Protein AF-F0P1M0-F1 (afdb_monomer_lite)

Secondary structure (DSSP, 8-state):
---------EEE-SSEEEETTTEEEETT-EEEE---SSSS-SSEEEESS--THHHHHHHHH--S------TTHHHHHHHHHHHHHHHHHHHHHS-TTTTTTTTTSSS-TTHHHHTTPEEEEEEEEE-SSSEEEEEEETTEEEEEEHHHHHHHTSEEEGGGG--

Structure (mmCIF, N/CA/C/O backbone):
data_AF-F0P1M0-F1
#
_entry.id   AF-F0P1M0-F1
#
loop_
_atom_site.group_PDB
_atom_site.id
_atom_site.type_symbol
_atom_site.label_atom_id
_atom_site.label_alt_id
_atom_site.label_comp_id
_atom_site.label_asym_id
_atom_site.label_entity_id
_atom_site.label_seq_id
_atom_site.pdbx_PDB_ins_code
_atom_site.Cartn_x
_atom_site.Cartn_y
_atom_site.Cartn_z
_atom_site.occupancy
_atom_site.B_iso_or_equiv
_atom_site.auth_seq_id
_atom_site.auth_comp_id
_atom_site.auth_asym_id
_atom_site.auth_atom_id
_atom_site.pdbx_PDB_model_num
ATOM 1 N N . MET A 1 1 ? 10.656 -10.868 -17.633 1.00 29.38 1 MET A N 1
ATOM 2 C CA . MET A 1 1 ? 10.446 -9.414 -17.815 1.00 29.38 1 MET A CA 1
ATOM 3 C C . MET A 1 1 ? 9.352 -9.017 -16.840 1.00 29.38 1 MET A C 1
ATOM 5 O O . MET A 1 1 ? 8.229 -9.431 -17.064 1.00 29.38 1 MET A O 1
ATOM 9 N N . ASN A 1 2 ? 9.661 -8.309 -15.750 1.00 39.06 2 ASN A N 1
ATOM 10 C CA . ASN A 1 2 ? 8.615 -7.822 -14.843 1.00 39.06 2 ASN A CA 1
ATOM 11 C C . ASN A 1 2 ? 7.967 -6.605 -15.501 1.00 39.06 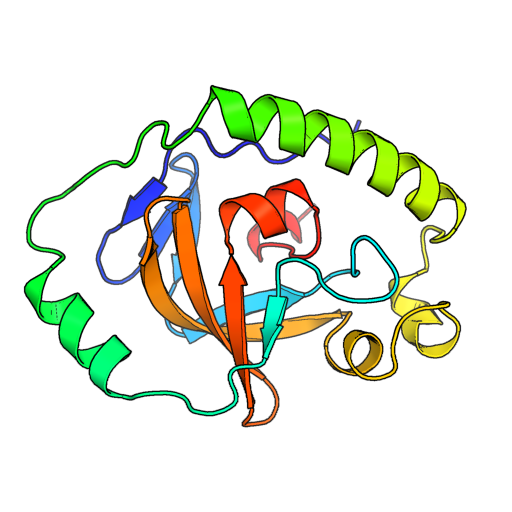2 ASN A C 1
ATOM 13 O O . ASN A 1 2 ? 8.544 -5.516 -15.484 1.00 39.06 2 ASN A O 1
ATOM 17 N N . ALA A 1 3 ? 6.829 -6.811 -16.162 1.00 41.72 3 ALA A N 1
ATOM 18 C CA . ALA A 1 3 ? 6.013 -5.708 -16.637 1.00 41.72 3 ALA A CA 1
ATOM 19 C C . ALA A 1 3 ? 5.590 -4.888 -15.411 1.00 41.72 3 ALA A C 1
ATOM 21 O O . ALA A 1 3 ? 5.003 -5.414 -14.469 1.00 41.72 3 ALA A O 1
ATOM 22 N N . GLN A 1 4 ? 5.968 -3.613 -15.381 1.00 56.22 4 GLN A N 1
ATOM 23 C CA . GLN A 1 4 ? 5.498 -2.689 -14.358 1.00 56.22 4 GLN A CA 1
ATOM 24 C C . GLN A 1 4 ? 3.989 -2.540 -14.564 1.00 56.22 4 GLN A C 1
ATOM 26 O O . GLN A 1 4 ? 3.567 -2.230 -15.677 1.00 56.22 4 GLN A O 1
ATOM 31 N N . PHE A 1 5 ? 3.184 -2.817 -13.538 1.00 66.12 5 PHE A N 1
ATOM 32 C CA . PHE A 1 5 ? 1.736 -2.655 -13.621 1.00 66.12 5 PHE A CA 1
ATOM 33 C C . PHE A 1 5 ? 1.419 -1.184 -13.925 1.00 66.12 5 PHE A C 1
ATOM 35 O O . PHE A 1 5 ? 1.669 -0.304 -13.100 1.00 66.12 5 PHE A O 1
ATOM 42 N N . VAL A 1 6 ? 0.938 -0.907 -15.139 1.00 71.69 6 VAL A N 1
ATOM 43 C CA . VAL A 1 6 ? 0.553 0.441 -15.568 1.00 71.69 6 VAL A CA 1
ATOM 44 C C . VAL A 1 6 ? -0.951 0.552 -15.433 1.00 71.69 6 VAL A C 1
ATOM 46 O O . VAL A 1 6 ? -1.681 -0.145 -16.131 1.00 71.69 6 VAL A O 1
ATOM 49 N N . ILE A 1 7 ? -1.415 1.441 -14.561 1.00 75.31 7 ILE A N 1
ATOM 50 C CA . ILE A 1 7 ? -2.833 1.788 -14.494 1.00 75.31 7 ILE A CA 1
ATOM 51 C C . ILE A 1 7 ? -3.180 2.670 -15.698 1.00 75.31 7 ILE A C 1
ATOM 53 O O . ILE A 1 7 ? -2.658 3.776 -15.832 1.00 75.31 7 ILE A O 1
ATOM 57 N N . SER A 1 8 ? -4.074 2.187 -16.556 1.00 76.50 8 SER A N 1
ATOM 58 C CA . SER A 1 8 ? -4.662 2.919 -17.681 1.00 76.50 8 SER A CA 1
ATOM 59 C C . SER A 1 8 ? -6.114 3.329 -17.418 1.00 76.50 8 SER A C 1
ATOM 61 O O . SER A 1 8 ? -6.558 4.347 -17.952 1.00 76.50 8 SER A O 1
ATOM 63 N N . SER A 1 9 ? -6.840 2.589 -16.573 1.00 78.81 9 SER A N 1
ATOM 64 C CA . SER A 1 9 ? -8.209 2.906 -16.152 1.00 78.81 9 SER A CA 1
ATOM 65 C C . SER A 1 9 ? -8.429 2.585 -14.671 1.00 78.81 9 SER A C 1
ATOM 67 O O . SER A 1 9 ? -7.876 1.622 -14.135 1.00 78.81 9 SER A O 1
ATOM 69 N N . ILE A 1 10 ? -9.248 3.408 -14.008 1.00 84.50 10 ILE A N 1
ATOM 70 C CA . ILE A 1 10 ? -9.814 3.121 -12.687 1.00 84.50 10 ILE A CA 1
ATOM 71 C C . ILE A 1 10 ? -11.310 3.408 -12.751 1.00 84.50 10 ILE A C 1
ATOM 73 O O . ILE A 1 10 ? -11.719 4.517 -13.111 1.00 84.50 10 ILE A O 1
ATOM 77 N N . GLN A 1 11 ? -12.115 2.415 -12.390 1.00 85.31 11 GLN A N 1
ATOM 78 C CA . GLN A 1 11 ? -13.555 2.543 -12.220 1.00 85.31 11 GLN A CA 1
ATOM 79 C C . GLN A 1 11 ? -13.915 2.366 -10.744 1.00 85.31 11 GLN A C 1
ATOM 81 O O . GLN A 1 11 ? -13.594 1.347 -10.142 1.00 85.31 11 GLN A O 1
ATOM 86 N N . ASP A 1 12 ? -14.619 3.343 -10.175 1.00 86.31 12 ASP A N 1
ATOM 87 C CA . ASP A 1 12 ? -15.152 3.273 -8.813 1.00 86.31 12 ASP A CA 1
ATOM 88 C C . ASP A 1 12 ? -16.627 2.858 -8.841 1.00 86.31 12 ASP A C 1
ATOM 90 O O . ASP A 1 12 ? -17.480 3.567 -9.383 1.00 86.31 12 ASP A O 1
ATOM 94 N N . THR A 1 13 ? -16.934 1.696 -8.265 1.00 84.19 13 THR A N 1
ATOM 95 C CA . THR A 1 13 ? -18.296 1.147 -8.176 1.00 84.19 13 THR A CA 1
ATOM 96 C C . THR A 1 13 ? -18.946 1.383 -6.810 1.00 84.19 13 THR A C 1
ATOM 98 O O . THR A 1 13 ? -20.033 0.869 -6.551 1.00 84.19 13 THR A O 1
ATOM 101 N N . LYS A 1 14 ? -18.316 2.176 -5.928 1.00 78.19 14 LYS A N 1
ATOM 102 C CA . LYS A 1 14 ? -18.619 2.389 -4.493 1.00 78.19 14 LYS A CA 1
ATOM 103 C C . LYS A 1 14 ? -18.234 1.235 -3.580 1.00 78.19 14 LYS A C 1
ATOM 105 O O . LYS A 1 14 ? -17.884 1.476 -2.418 1.00 78.19 14 LYS A O 1
ATOM 110 N N . THR A 1 15 ? -18.351 0.005 -4.059 1.00 80.94 15 THR A N 1
ATOM 111 C CA . THR A 1 15 ? -17.968 -1.205 -3.322 1.00 80.94 15 THR A CA 1
ATOM 112 C C . THR A 1 15 ? -16.579 -1.686 -3.704 1.00 80.94 15 THR A C 1
ATOM 114 O O . THR A 1 15 ? -15.932 -2.327 -2.876 1.00 80.94 15 THR A O 1
ATOM 117 N N . GLU A 1 16 ? -16.109 -1.320 -4.904 1.00 88.88 16 GLU A N 1
ATOM 118 C CA . GLU A 1 16 ? -14.829 -1.748 -5.469 1.00 88.88 16 GLU A CA 1
ATOM 119 C C . GLU A 1 16 ? -14.166 -0.645 -6.308 1.00 88.88 16 GLU A C 1
ATOM 121 O O . GLU A 1 16 ? -14.850 0.164 -6.942 1.00 88.88 16 GLU A O 1
ATOM 126 N N . LEU A 1 17 ? -12.833 -0.658 -6.356 1.00 88.81 17 LEU A N 1
ATOM 127 C CA . LEU A 1 17 ? -12.061 -0.021 -7.422 1.00 88.81 17 LEU A CA 1
ATOM 128 C C . LEU A 1 17 ? -11.612 -1.087 -8.417 1.00 88.81 17 LEU A C 1
ATOM 130 O O . LEU A 1 17 ? -10.851 -1.982 -8.055 1.00 88.81 17 LEU A O 1
ATOM 134 N N . ILE A 1 18 ? -12.047 -0.967 -9.667 1.00 88.50 18 ILE A N 1
ATOM 135 C CA . ILE A 1 18 ? -11.645 -1.850 -10.761 1.00 88.50 18 ILE A CA 1
ATOM 136 C C . ILE A 1 18 ? -10.535 -1.154 -11.551 1.00 88.50 18 ILE A C 1
ATOM 138 O O . ILE A 1 18 ? -10.758 -0.113 -12.170 1.00 88.50 18 ILE A O 1
ATOM 142 N N . LEU A 1 19 ? -9.333 -1.720 -11.506 1.00 87.75 19 LEU A N 1
ATOM 143 C CA . LEU A 1 19 ? -8.150 -1.260 -12.227 1.00 87.75 19 LEU A CA 1
ATOM 144 C C . LEU A 1 19 ? -8.003 -2.040 -13.533 1.00 87.75 19 LEU A C 1
ATOM 146 O O . LEU A 1 19 ? -8.043 -3.275 -13.518 1.00 87.75 19 LEU A O 1
ATOM 150 N N . ASN A 1 20 ? -7.781 -1.325 -14.639 1.00 85.50 20 ASN A N 1
ATOM 151 C CA . ASN A 1 20 ? -7.576 -1.902 -15.975 1.00 85.50 20 ASN A CA 1
ATOM 152 C C . ASN A 1 20 ? -8.644 -2.939 -16.358 1.00 85.50 20 ASN A C 1
ATOM 154 O O . ASN A 1 20 ? -8.342 -3.944 -16.995 1.00 85.50 20 ASN A O 1
ATOM 158 N N . ASP A 1 21 ? -9.877 -2.714 -15.905 1.00 82.31 21 ASP A N 1
ATOM 159 C CA . ASP A 1 21 ? -11.049 -3.553 -16.159 1.00 82.31 21 ASP A CA 1
ATOM 160 C C . ASP A 1 21 ? -10.972 -4.990 -15.586 1.00 82.31 21 ASP A C 1
ATOM 162 O O . ASP A 1 21 ? -11.889 -5.781 -15.803 1.00 82.31 21 ASP A O 1
ATOM 166 N N . SER A 1 22 ? -9.916 -5.346 -14.836 1.00 82.75 22 SER A N 1
ATOM 167 C CA . SER A 1 22 ? -9.675 -6.736 -14.410 1.00 82.75 22 SER A CA 1
ATOM 168 C C . SER A 1 22 ? -9.267 -6.935 -12.951 1.00 82.75 22 SER A C 1
ATOM 170 O O . SER A 1 22 ? -9.468 -8.025 -12.418 1.00 82.75 22 SER A O 1
ATOM 172 N N . ILE A 1 23 ? -8.655 -5.946 -12.295 1.00 87.56 23 ILE A N 1
ATOM 173 C CA . ILE A 1 23 ? -8.189 -6.096 -10.909 1.00 87.56 23 ILE A CA 1
ATOM 174 C C . ILE A 1 23 ? -9.113 -5.323 -9.986 1.00 87.56 23 ILE A C 1
ATOM 176 O O . ILE A 1 23 ? -9.178 -4.101 -10.064 1.00 87.56 23 ILE A O 1
ATOM 180 N N . SER A 1 24 ? -9.794 -6.041 -9.096 1.00 89.69 24 SER A N 1
ATOM 181 C CA . SER A 1 24 ? -10.690 -5.436 -8.115 1.00 89.69 24 SER A CA 1
ATOM 182 C C . SER A 1 24 ? -9.993 -5.220 -6.770 1.00 89.69 24 SER A C 1
ATOM 184 O O . SER A 1 24 ? -9.299 -6.100 -6.252 1.00 89.69 24 SER A O 1
ATOM 186 N N . ILE A 1 25 ? -10.179 -4.027 -6.207 1.00 91.88 25 ILE A N 1
ATOM 187 C CA . ILE A 1 25 ? -9.855 -3.683 -4.823 1.00 91.88 25 ILE A CA 1
ATOM 188 C C . ILE A 1 25 ? -11.172 -3.447 -4.089 1.00 91.88 25 ILE A C 1
ATOM 190 O O . ILE A 1 25 ? -11.832 -2.426 -4.280 1.00 91.88 25 ILE A O 1
ATOM 194 N N . GLU A 1 26 ? -11.532 -4.384 -3.221 1.00 91.88 26 GLU A N 1
ATOM 195 C CA . GLU A 1 26 ? -12.787 -4.368 -2.469 1.00 91.88 26 GLU A CA 1
ATOM 196 C C . GLU A 1 26 ? -12.607 -3.752 -1.074 1.00 91.88 26 GLU A C 1
ATOM 198 O O . GLU A 1 26 ? -11.557 -3.900 -0.436 1.00 91.88 26 GLU A O 1
ATOM 203 N N . LYS A 1 27 ? -13.661 -3.124 -0.539 1.00 89.94 27 LYS A N 1
ATOM 204 C CA . LYS A 1 27 ? -13.725 -2.793 0.897 1.00 89.94 27 LYS A CA 1
ATOM 205 C C . LYS A 1 27 ? -13.770 -4.083 1.723 1.00 89.94 27 LYS A C 1
ATOM 207 O O . LYS A 1 27 ? -14.528 -4.994 1.416 1.00 89.94 27 LYS A O 1
ATOM 212 N N . GLY A 1 28 ? -12.964 -4.160 2.776 1.00 89.56 28 GLY A N 1
ATOM 213 C CA . GLY A 1 28 ? -12.683 -5.385 3.535 1.00 89.56 28 GLY A CA 1
ATOM 214 C C . GLY A 1 28 ? -11.656 -6.308 2.864 1.00 89.56 28 GLY A C 1
ATOM 215 O O . GLY A 1 28 ? -11.230 -7.296 3.464 1.00 89.56 28 GLY A O 1
ATOM 216 N N . GLY A 1 29 ? -11.228 -5.991 1.636 1.00 91.56 29 GLY A N 1
ATOM 217 C CA . GLY A 1 29 ? -10.154 -6.684 0.933 1.00 91.56 29 GLY A CA 1
ATOM 218 C C . GLY A 1 29 ? -8.782 -6.421 1.556 1.00 91.56 29 GLY A C 1
ATOM 219 O O . GLY A 1 29 ? -8.632 -5.598 2.456 1.00 91.56 29 GLY A O 1
ATOM 220 N N . ASN A 1 30 ? -7.754 -7.119 1.068 1.00 93.62 30 ASN A N 1
ATOM 221 C CA . ASN A 1 30 ? -6.385 -6.980 1.565 1.00 93.62 30 ASN A CA 1
ATOM 222 C C . ASN A 1 30 ? -5.424 -6.552 0.457 1.00 93.62 30 ASN A C 1
ATOM 224 O O . ASN A 1 30 ? -5.482 -7.077 -0.655 1.00 93.62 30 ASN A O 1
ATOM 228 N N . ILE A 1 31 ? -4.498 -5.662 0.806 1.00 93.88 31 ILE A N 1
ATOM 229 C CA . ILE A 1 31 ? -3.361 -5.259 -0.025 1.00 93.88 31 ILE A CA 1
ATOM 230 C C . ILE A 1 31 ? -2.083 -5.569 0.741 1.00 93.88 31 ILE A C 1
ATOM 232 O O . ILE A 1 31 ? -1.950 -5.187 1.905 1.00 93.88 31 ILE A O 1
ATOM 236 N N . GLN A 1 32 ? -1.137 -6.249 0.099 1.00 94.44 32 GLN A N 1
ATOM 237 C CA . GLN A 1 32 ? 0.143 -6.539 0.728 1.00 94.44 32 GLN A CA 1
ATOM 238 C C . GLN A 1 32 ? 1.052 -5.314 0.614 1.00 94.44 32 GLN A C 1
ATOM 240 O O . GLN A 1 32 ? 1.333 -4.864 -0.495 1.00 94.44 32 GLN A O 1
ATOM 245 N N . ALA A 1 33 ? 1.566 -4.809 1.735 1.00 94.19 33 ALA A N 1
ATOM 246 C CA . ALA A 1 33 ? 2.748 -3.952 1.716 1.00 94.19 33 ALA A CA 1
ATOM 247 C C . ALA A 1 33 ? 3.966 -4.835 1.436 1.00 94.19 33 ALA A C 1
ATOM 249 O O . ALA A 1 33 ? 4.277 -5.729 2.217 1.00 94.19 33 ALA A O 1
ATOM 250 N N . TYR A 1 34 ? 4.634 -4.627 0.306 1.00 92.06 34 TYR A N 1
ATOM 251 C CA . TYR A 1 34 ? 5.709 -5.496 -0.162 1.00 92.06 34 TYR A CA 1
ATOM 252 C C . TYR A 1 34 ? 7.050 -5.099 0.464 1.00 92.06 34 TYR A C 1
ATOM 254 O O . TYR A 1 34 ? 7.397 -5.577 1.545 1.00 92.06 34 TYR A O 1
ATOM 262 N N . LEU A 1 35 ? 7.783 -4.193 -0.181 1.00 90.12 35 LEU A N 1
ATOM 263 C CA . LEU A 1 35 ? 9.046 -3.644 0.300 1.00 90.12 35 LEU A CA 1
ATOM 264 C C . LEU A 1 35 ? 9.044 -2.129 0.092 1.00 90.12 35 LEU A C 1
ATOM 266 O O . LEU A 1 35 ? 8.526 -1.672 -0.926 1.00 90.12 35 LEU A O 1
ATOM 270 N N . PRO A 1 36 ? 9.612 -1.345 1.021 1.00 89.19 36 PRO A N 1
ATOM 271 C CA . PRO A 1 36 ? 9.772 0.088 0.810 1.00 89.19 36 PRO A CA 1
ATOM 272 C C .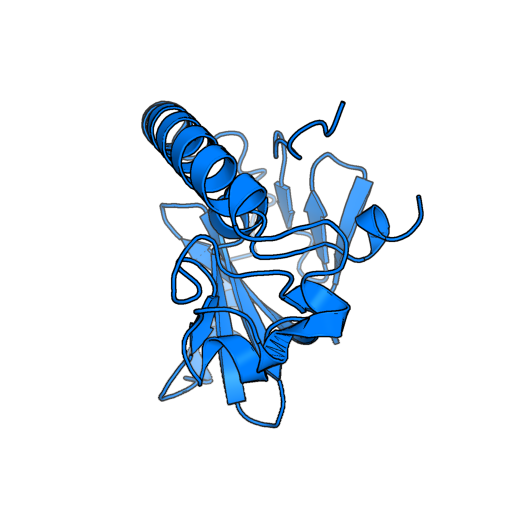 PRO A 1 36 ? 10.708 0.353 -0.376 1.00 89.19 36 PRO A C 1
ATOM 274 O O . PRO A 1 36 ? 11.618 -0.437 -0.642 1.00 89.19 36 PRO A O 1
ATOM 277 N N . LEU A 1 37 ? 10.510 1.476 -1.074 1.00 84.44 37 LEU A N 1
ATOM 278 C CA . LEU A 1 37 ? 11.413 1.861 -2.161 1.00 84.44 37 LEU A CA 1
ATOM 279 C C . LEU A 1 37 ? 12.814 2.219 -1.644 1.00 84.44 37 LEU A C 1
ATOM 281 O O . LEU A 1 37 ? 13.793 1.992 -2.345 1.00 84.44 37 LEU A O 1
ATOM 285 N N . GLU A 1 38 ? 12.903 2.782 -0.439 1.00 85.38 38 GLU A N 1
ATOM 286 C CA . GLU A 1 38 ? 14.153 3.192 0.206 1.00 85.38 38 GLU A CA 1
ATOM 287 C C . GLU A 1 38 ? 14.196 2.700 1.668 1.00 85.38 38 GLU A C 1
ATOM 289 O O . GLU A 1 38 ? 13.723 1.613 1.995 1.00 85.38 38 GLU A O 1
ATOM 294 N N . ASN A 1 39 ? 14.736 3.505 2.594 1.00 88.19 39 ASN A N 1
ATOM 295 C CA . ASN A 1 39 ? 14.753 3.171 4.017 1.00 88.19 39 ASN A CA 1
ATOM 296 C C . ASN A 1 39 ? 13.340 3.043 4.619 1.00 88.19 39 ASN A C 1
ATOM 298 O O . ASN A 1 39 ? 13.163 2.294 5.575 1.00 88.19 39 ASN A O 1
ATOM 302 N N . ASP A 1 40 ? 12.340 3.751 4.096 1.00 91.81 40 ASP A N 1
ATOM 303 C CA . ASP A 1 40 ? 10.949 3.661 4.552 1.00 91.81 40 ASP A CA 1
ATOM 304 C C . ASP A 1 40 ? 9.979 3.735 3.367 1.00 91.81 40 ASP A C 1
ATOM 306 O O . ASP A 1 40 ? 10.379 4.057 2.247 1.00 91.81 40 ASP A O 1
ATOM 310 N N . PHE A 1 41 ? 8.704 3.441 3.620 1.00 92.50 41 PHE A N 1
ATOM 311 C CA . PHE A 1 41 ? 7.651 3.528 2.617 1.00 92.50 41 PHE A CA 1
ATOM 312 C C . PHE A 1 41 ? 7.381 4.990 2.235 1.00 92.50 41 PHE A C 1
ATOM 314 O O . PHE A 1 41 ? 7.005 5.842 3.059 1.00 92.50 41 PHE A O 1
ATOM 321 N N . LEU A 1 42 ? 7.543 5.298 0.954 1.00 91.81 42 LEU A N 1
ATOM 322 C CA . LEU A 1 42 ? 7.279 6.615 0.395 1.00 91.81 42 LEU A CA 1
ATOM 323 C C . LEU A 1 42 ? 5.786 6.857 0.183 1.00 91.81 42 LEU A C 1
ATOM 325 O O . LEU A 1 42 ? 5.350 7.992 0.361 1.00 91.81 42 LEU A O 1
ATOM 329 N N . PHE A 1 43 ? 5.004 5.812 -0.085 1.00 93.31 43 PHE A N 1
ATOM 330 C CA . PHE A 1 43 ? 3.598 5.905 -0.485 1.00 93.31 43 PHE A CA 1
ATOM 331 C C . PHE A 1 43 ? 2.645 5.123 0.426 1.00 93.31 43 PHE A C 1
ATOM 333 O O . PHE A 1 43 ? 1.437 5.126 0.196 1.00 93.31 43 PHE A O 1
ATOM 340 N N . ILE A 1 44 ? 3.158 4.530 1.510 1.00 95.12 44 ILE A N 1
ATOM 341 C CA . ILE A 1 44 ? 2.358 4.006 2.626 1.00 95.12 44 ILE A CA 1
ATOM 342 C C . ILE A 1 44 ? 2.630 4.852 3.870 1.00 95.12 44 ILE A C 1
ATOM 344 O O . ILE A 1 44 ? 3.722 4.819 4.438 1.00 95.12 44 ILE A O 1
ATOM 348 N N . LYS A 1 45 ? 1.641 5.636 4.312 1.00 93.50 45 LYS A N 1
ATOM 349 C CA . LYS A 1 45 ? 1.803 6.604 5.407 1.00 93.50 45 LYS A CA 1
ATOM 350 C C . LYS A 1 45 ? 0.936 6.261 6.616 1.00 93.50 45 LYS A C 1
ATOM 352 O O . LYS A 1 45 ? -0.269 6.077 6.462 1.00 93.50 45 LYS A O 1
ATOM 357 N N . PRO A 1 46 ? 1.489 6.220 7.843 1.00 92.00 46 PRO A N 1
ATOM 358 C CA . PRO A 1 46 ? 0.683 6.026 9.041 1.00 92.00 46 PRO A CA 1
ATOM 359 C C . PRO A 1 46 ? -0.186 7.257 9.322 1.00 92.00 46 PRO A C 1
ATOM 361 O O . PRO A 1 46 ? 0.293 8.393 9.331 1.00 92.00 46 PRO A O 1
ATOM 364 N N . VAL A 1 47 ? -1.457 7.033 9.646 1.00 87.50 47 VAL A N 1
ATOM 365 C CA . VAL A 1 47 ? -2.407 8.094 9.991 1.00 87.50 47 VAL A CA 1
ATOM 366 C C . VAL A 1 47 ? -2.480 8.235 11.509 1.00 87.50 47 VAL A C 1
ATOM 368 O O . VAL A 1 47 ? -2.951 7.344 12.213 1.00 87.50 47 VAL A O 1
ATOM 371 N N . LYS A 1 48 ? -2.045 9.386 12.040 1.00 76.75 48 LYS A N 1
ATOM 372 C CA . LYS A 1 48 ? -2.054 9.643 13.496 1.00 76.75 48 LYS A CA 1
ATOM 373 C C . LYS A 1 48 ? -3.463 9.804 14.081 1.00 76.75 48 LYS A C 1
ATOM 375 O O . LYS A 1 48 ? -3.670 9.494 15.250 1.00 76.75 48 LYS A O 1
ATOM 380 N N . LYS A 1 49 ? -4.419 10.319 13.302 1.00 68.19 49 LYS A N 1
ATOM 381 C CA . LYS A 1 49 ? -5.819 10.517 13.711 1.00 68.19 49 LYS A CA 1
ATOM 382 C C . LYS A 1 49 ? -6.736 10.182 12.545 1.00 68.19 49 LYS A C 1
ATOM 384 O O . LYS A 1 49 ? -6.894 10.984 11.630 1.00 68.19 49 LYS A O 1
ATOM 389 N N . PHE A 1 50 ? -7.321 8.992 12.579 1.00 66.56 50 PHE A N 1
ATOM 390 C CA . PHE A 1 50 ? -8.313 8.592 11.592 1.00 66.56 50 PHE A CA 1
ATOM 391 C C . PHE A 1 50 ? -9.596 9.388 11.836 1.00 66.56 50 PHE A C 1
ATOM 393 O O . PHE A 1 50 ? -10.261 9.219 12.857 1.00 66.56 50 PHE A O 1
ATOM 400 N N . ASN A 1 51 ? -9.891 10.334 10.949 1.00 61.00 51 ASN A N 1
ATOM 401 C CA . ASN A 1 51 ? -11.072 11.171 11.071 1.00 61.00 51 ASN A CA 1
ATOM 402 C C . ASN A 1 51 ? -12.254 10.448 10.421 1.00 61.00 51 ASN A C 1
ATOM 404 O O . ASN A 1 51 ? -12.310 10.348 9.199 1.00 61.00 51 ASN A O 1
ATOM 408 N N . ALA A 1 52 ? -13.219 9.991 11.223 1.00 60.84 52 ALA A N 1
ATOM 409 C CA . ALA A 1 52 ? -14.439 9.338 10.737 1.00 60.84 52 ALA A CA 1
ATOM 410 C C . ALA A 1 52 ? -15.243 10.197 9.734 1.00 60.84 52 ALA A C 1
ATOM 412 O O . ALA A 1 52 ? -16.049 9.666 8.978 1.00 60.84 52 ALA A O 1
ATOM 413 N N . LYS A 1 53 ? -14.993 11.517 9.664 1.00 55.06 53 LYS A N 1
ATOM 414 C CA . LYS A 1 53 ? -15.560 12.395 8.626 1.00 55.06 53 LYS A CA 1
ATOM 415 C C . LYS A 1 53 ? -15.100 12.047 7.206 1.00 55.06 53 LYS A C 1
ATOM 417 O O . LYS A 1 53 ? -15.790 12.435 6.273 1.00 55.06 53 LYS A O 1
ATOM 422 N N . LEU A 1 54 ? -13.968 11.358 7.032 1.00 56.75 54 LEU A N 1
ATOM 423 C CA . LEU A 1 54 ? -13.531 10.884 5.715 1.00 56.75 54 LEU A CA 1
ATOM 424 C C . LEU A 1 54 ? -14.480 9.800 5.199 1.00 56.75 54 LEU A C 1
ATOM 426 O O . LEU A 1 54 ? -14.982 9.947 4.096 1.00 56.75 54 LEU A O 1
ATOM 430 N N . LEU A 1 55 ? -14.871 8.845 6.050 1.00 56.00 55 LEU A N 1
ATOM 431 C CA . LEU A 1 55 ? -15.871 7.820 5.715 1.00 56.00 55 LEU A CA 1
ATOM 432 C C . LEU A 1 55 ? -17.249 8.418 5.365 1.00 56.00 55 LEU A C 1
ATOM 434 O O . LEU A 1 55 ? -17.979 7.874 4.545 1.00 56.00 55 LEU A O 1
ATOM 438 N N . GLY A 1 56 ? -17.612 9.548 5.985 1.00 47.84 56 GLY A N 1
ATOM 439 C CA . GLY A 1 56 ? -18.906 10.207 5.768 1.00 47.84 56 GLY A CA 1
ATOM 440 C C . GLY A 1 56 ? -19.004 11.052 4.493 1.00 47.84 56 GLY A C 1
ATOM 441 O O . GLY A 1 56 ? -20.102 11.245 3.986 1.00 47.84 56 GLY A O 1
ATOM 442 N N . LYS A 1 57 ? -17.885 11.558 3.953 1.00 48.66 57 LYS A N 1
ATOM 443 C CA . LYS A 1 57 ? -17.888 12.435 2.763 1.00 48.66 57 LYS A CA 1
ATOM 444 C C . LYS A 1 57 ? -17.966 11.678 1.434 1.00 48.66 57 LYS A C 1
ATOM 446 O O . LYS A 1 57 ? -18.387 12.255 0.436 1.00 48.66 57 LYS A O 1
ATOM 451 N N . VAL A 1 58 ? -17.591 10.400 1.418 1.00 49.00 58 VAL A N 1
ATOM 452 C CA . VAL A 1 58 ? -17.620 9.563 0.205 1.00 49.00 58 VAL A CA 1
ATOM 453 C C . VAL A 1 58 ? -19.057 9.166 -0.166 1.00 49.00 58 VAL A C 1
ATOM 455 O O . VAL A 1 58 ? -19.357 8.961 -1.338 1.00 49.00 58 VAL A O 1
ATOM 458 N N . ALA A 1 59 ? -19.983 9.150 0.800 1.00 45.97 59 ALA A N 1
ATOM 459 C CA . ALA A 1 59 ? -21.398 8.884 0.535 1.00 45.97 59 ALA A CA 1
ATOM 460 C C . ALA A 1 59 ? -22.064 9.951 -0.364 1.00 45.97 59 ALA A C 1
ATOM 462 O O . ALA A 1 59 ? -22.926 9.596 -1.164 1.00 45.97 59 ALA A O 1
ATOM 463 N N . ASP A 1 60 ? -21.626 11.216 -0.287 1.00 39.81 60 ASP A N 1
ATOM 464 C CA . ASP A 1 60 ? -22.218 12.338 -1.040 1.00 39.81 60 ASP A CA 1
ATOM 465 C C . ASP A 1 60 ? -21.464 12.699 -2.337 1.00 39.81 60 ASP A C 1
ATOM 467 O O . ASP A 1 60 ? -22.045 13.311 -3.232 1.00 39.81 60 ASP A O 1
ATOM 471 N N . ALA A 1 61 ? -20.186 12.325 -2.482 1.00 46.66 61 ALA A N 1
ATOM 472 C CA . ALA A 1 61 ? -19.369 12.715 -3.642 1.00 46.66 61 ALA A CA 1
ATOM 473 C C . ALA A 1 61 ? -19.409 11.718 -4.823 1.00 46.66 61 ALA A C 1
ATOM 475 O O . ALA A 1 61 ? -19.082 12.084 -5.950 1.00 46.66 61 ALA A O 1
ATOM 476 N N . VAL A 1 62 ? -19.844 10.469 -4.607 1.00 47.12 62 VAL A N 1
ATOM 477 C CA . VAL A 1 62 ? -19.796 9.377 -5.608 1.00 47.12 62 VAL A CA 1
ATOM 478 C C . VAL A 1 62 ? -21.144 9.233 -6.337 1.00 47.12 62 VAL A C 1
ATOM 480 O O . VAL A 1 62 ? -21.755 8.166 -6.418 1.00 47.12 62 VAL A O 1
ATOM 483 N N . GLY A 1 63 ? -21.673 10.362 -6.814 1.00 38.53 63 GLY A N 1
ATOM 484 C CA . GLY A 1 63 ? -22.917 10.438 -7.590 1.00 38.53 63 GLY A CA 1
ATOM 485 C C . GLY A 1 63 ? -22.726 10.347 -9.107 1.00 38.53 63 GLY A C 1
ATOM 486 O O . GLY A 1 63 ? -23.706 10.290 -9.841 1.00 38.53 63 GLY A O 1
ATOM 487 N N . THR A 1 64 ? -21.491 10.326 -9.605 1.00 45.00 64 THR A N 1
ATOM 488 C CA . THR A 1 64 ? -21.212 10.299 -11.046 1.00 45.00 64 THR A CA 1
ATOM 489 C C . THR A 1 64 ? -20.107 9.293 -11.328 1.00 45.00 64 THR A C 1
ATOM 491 O O . THR A 1 64 ? -19.088 9.290 -10.647 1.00 45.00 64 THR A O 1
ATOM 494 N N . GLY A 1 65 ? -20.340 8.396 -12.291 1.00 44.88 65 GLY A N 1
ATOM 495 C CA . GLY A 1 65 ? -19.394 7.370 -12.739 1.00 44.88 65 GLY A CA 1
ATOM 496 C C . GLY A 1 65 ? -18.193 7.983 -13.454 1.00 44.88 65 GLY A C 1
ATOM 497 O O . GLY A 1 65 ? -18.038 7.830 -14.662 1.00 44.88 65 GLY A O 1
ATOM 498 N N . ALA A 1 66 ? -17.378 8.732 -12.718 1.00 47.09 66 ALA A N 1
ATOM 499 C CA . ALA A 1 66 ? -16.177 9.357 -13.227 1.00 47.09 66 ALA A CA 1
ATOM 500 C C . ALA A 1 66 ? -15.096 8.285 -13.397 1.00 47.09 66 ALA A C 1
ATOM 502 O O . ALA A 1 66 ? -14.394 7.928 -12.454 1.00 47.09 66 ALA A O 1
ATOM 503 N N . SER A 1 67 ? -14.958 7.769 -14.616 1.00 48.50 67 SER A N 1
ATOM 504 C CA . SER A 1 67 ? -13.728 7.109 -15.042 1.00 48.50 67 SER A CA 1
ATOM 505 C C . SER A 1 67 ? -12.613 8.155 -15.038 1.00 48.50 67 SER A C 1
ATOM 507 O O . SER A 1 67 ? -12.560 9.022 -15.912 1.00 48.50 67 SER A O 1
ATOM 509 N N . ALA A 1 68 ? -11.727 8.104 -14.044 1.00 53.25 68 ALA A N 1
ATOM 510 C CA . ALA A 1 68 ? -10.545 8.957 -13.982 1.00 53.25 68 ALA A CA 1
ATOM 511 C C . ALA A 1 68 ? -9.459 8.394 -14.913 1.00 53.25 68 ALA A C 1
ATOM 513 O O . ALA A 1 68 ? -8.452 7.839 -14.476 1.00 53.25 68 ALA A O 1
ATOM 514 N N . VAL A 1 69 ? -9.685 8.497 -16.224 1.00 43.59 69 VAL A N 1
ATOM 515 C CA . VAL A 1 69 ? -8.672 8.159 -17.228 1.00 43.59 69 VAL A CA 1
ATOM 516 C C . VAL A 1 69 ? -7.684 9.326 -17.304 1.00 43.59 69 VAL A C 1
ATOM 518 O O . VAL A 1 69 ? -7.973 10.355 -17.909 1.00 43.59 69 VAL A O 1
ATOM 521 N N . GLY A 1 70 ? -6.512 9.176 -16.680 1.00 47.38 70 GLY A N 1
ATOM 522 C CA . GLY A 1 70 ? -5.350 10.024 -16.974 1.00 47.38 70 GLY A CA 1
ATOM 523 C C . GLY A 1 70 ? -5.132 11.276 -16.115 1.00 47.38 70 GLY A C 1
ATOM 524 O O . GLY A 1 70 ? -4.661 12.284 -16.644 1.00 47.38 70 GLY A O 1
ATOM 525 N N . LEU A 1 71 ? -5.381 11.234 -14.802 1.00 48.03 71 LEU A N 1
ATOM 526 C CA . LEU A 1 71 ? -4.864 12.282 -13.909 1.00 48.03 71 LEU A CA 1
ATOM 527 C C . LEU A 1 71 ? -3.316 12.289 -13.952 1.00 48.03 71 LEU A C 1
ATOM 529 O O . LEU A 1 71 ? -2.676 11.347 -13.501 1.00 48.03 71 LEU A O 1
ATOM 533 N N . GLY A 1 72 ? -2.715 13.334 -14.543 1.00 47.59 72 GLY A N 1
ATOM 534 C CA . GLY A 1 72 ? -1.306 13.711 -14.324 1.00 47.59 72 GLY A CA 1
ATOM 535 C C . GLY A 1 72 ? -0.208 13.109 -15.223 1.00 47.59 72 GLY A C 1
ATOM 536 O O . GLY A 1 72 ? 0.932 12.994 -14.772 1.00 47.59 72 GLY A O 1
ATOM 537 N N . SER A 1 73 ? -0.481 12.761 -16.489 1.00 50.91 73 SER A N 1
ATOM 538 C CA . SER A 1 73 ? 0.462 12.030 -17.374 1.00 50.91 73 SER A CA 1
ATOM 539 C C . SER A 1 73 ? 1.892 12.608 -17.489 1.00 50.91 73 SER A C 1
ATOM 541 O O . SER A 1 73 ? 2.847 11.844 -17.646 1.00 50.91 73 SER A O 1
ATOM 543 N N . GLY A 1 74 ? 2.076 13.929 -17.366 1.00 52.88 74 GLY A N 1
ATOM 544 C CA . GLY A 1 74 ? 3.398 14.574 -17.386 1.00 52.88 74 GLY A CA 1
ATOM 545 C C . GLY A 1 74 ? 4.255 14.302 -16.141 1.00 52.88 74 GLY A C 1
ATOM 546 O O . GLY A 1 74 ? 5.424 13.935 -16.267 1.00 52.88 74 GLY A O 1
ATOM 547 N N . ASN A 1 75 ? 3.673 14.420 -14.943 1.00 60.19 75 ASN A N 1
ATOM 548 C CA . ASN A 1 75 ? 4.386 14.202 -13.677 1.00 60.19 75 ASN A CA 1
ATOM 549 C C . ASN A 1 75 ? 4.613 12.710 -13.409 1.00 60.19 75 ASN A C 1
ATOM 551 O O . ASN A 1 75 ? 5.668 12.329 -12.905 1.00 60.19 75 ASN A O 1
ATOM 555 N N . ILE A 1 76 ? 3.669 11.857 -13.823 1.00 66.56 76 ILE A N 1
ATOM 556 C CA . ILE A 1 76 ? 3.778 10.399 -13.684 1.00 66.56 76 ILE A CA 1
ATOM 557 C C . ILE A 1 76 ? 4.954 9.848 -14.493 1.00 66.56 76 ILE A C 1
ATOM 559 O O . ILE A 1 76 ? 5.650 8.958 -14.009 1.00 66.56 76 ILE A O 1
ATOM 563 N N . LYS A 1 77 ? 5.231 10.376 -15.695 1.00 70.50 77 LYS A N 1
ATOM 564 C CA . LYS A 1 77 ? 6.375 9.914 -16.498 1.00 70.50 77 LYS A CA 1
ATOM 565 C C . LYS A 1 77 ? 7.707 10.176 -15.790 1.00 70.50 77 LYS A C 1
ATOM 567 O O . LYS A 1 77 ? 8.525 9.266 -15.679 1.00 70.50 77 LYS A O 1
ATOM 572 N N . ILE A 1 78 ? 7.903 11.395 -15.287 1.00 73.81 78 ILE A N 1
ATOM 573 C CA . ILE A 1 78 ? 9.130 11.778 -14.571 1.00 73.81 78 ILE A CA 1
ATOM 574 C C . ILE A 1 78 ? 9.259 10.961 -13.281 1.00 73.81 78 ILE A C 1
ATOM 576 O O . ILE A 1 78 ? 10.310 10.376 -13.024 1.00 73.81 78 ILE A O 1
ATOM 580 N N . LEU A 1 79 ? 8.171 10.842 -12.513 1.00 78.25 79 LEU A N 1
ATOM 581 C CA . LEU A 1 79 ? 8.128 10.018 -11.307 1.00 78.25 79 LEU A CA 1
ATOM 582 C C . LEU A 1 79 ? 8.464 8.550 -11.612 1.00 78.25 79 LEU A C 1
ATOM 584 O O . LEU A 1 79 ? 9.259 7.940 -10.901 1.00 78.25 79 LEU A O 1
ATOM 588 N N . SER A 1 80 ? 7.919 7.994 -12.695 1.00 78.00 80 SER A N 1
ATOM 589 C CA . SER A 1 80 ? 8.193 6.625 -13.139 1.00 78.00 80 SER A CA 1
ATOM 590 C C . SER A 1 80 ? 9.665 6.414 -13.484 1.00 78.00 80 SER A C 1
ATOM 592 O O . SER A 1 80 ? 10.223 5.370 -13.144 1.00 78.00 80 SER A O 1
ATOM 594 N N . GLU A 1 81 ? 10.306 7.371 -14.157 1.00 80.88 81 GLU A N 1
ATOM 595 C CA . GLU A 1 81 ? 11.735 7.301 -14.477 1.00 80.88 81 GLU A CA 1
ATOM 596 C C . GLU A 1 81 ? 12.590 7.347 -13.201 1.00 80.88 81 GLU A C 1
ATOM 598 O O . GLU A 1 81 ? 13.465 6.495 -13.023 1.00 80.88 81 GLU A O 1
ATOM 603 N N . SER A 1 82 ? 12.293 8.261 -12.269 1.00 79.06 82 SER A N 1
ATOM 604 C CA . SER A 1 82 ? 12.988 8.347 -10.976 1.00 79.06 82 SER A CA 1
ATOM 605 C C . SER A 1 82 ? 12.816 7.078 -10.139 1.00 79.06 82 SER A C 1
ATOM 607 O O . SER A 1 82 ? 13.797 6.534 -9.631 1.00 79.06 82 SER A O 1
ATOM 609 N N . ILE A 1 83 ? 11.592 6.553 -10.050 1.00 83.31 83 ILE A N 1
ATOM 610 C CA . ILE A 1 83 ? 11.293 5.303 -9.345 1.00 83.31 83 ILE A CA 1
ATOM 611 C C . ILE A 1 83 ? 12.035 4.128 -9.979 1.00 83.31 83 ILE A C 1
ATOM 613 O O . ILE A 1 83 ? 12.562 3.284 -9.260 1.00 83.31 83 ILE A O 1
ATOM 617 N N . LYS A 1 84 ? 12.113 4.051 -11.312 1.00 81.06 84 LYS A N 1
ATOM 618 C CA . LYS A 1 84 ? 12.835 2.972 -12.001 1.00 81.06 84 LYS A CA 1
ATOM 619 C C . LYS A 1 84 ? 14.325 2.986 -11.662 1.00 81.06 84 LYS A C 1
ATOM 621 O O . LYS A 1 84 ? 14.902 1.926 -11.407 1.00 81.06 84 LYS A O 1
ATOM 626 N N . VAL A 1 85 ? 14.941 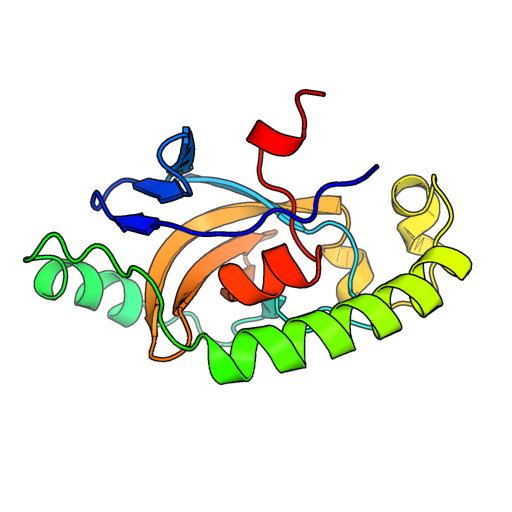4.168 -11.635 1.00 80.00 85 VAL A N 1
ATOM 627 C CA . VAL A 1 85 ? 16.343 4.329 -11.223 1.00 80.00 85 VAL A CA 1
ATOM 628 C C . VAL A 1 85 ? 16.517 3.924 -9.757 1.00 80.00 85 VAL A C 1
ATOM 630 O O . VAL A 1 85 ? 17.375 3.091 -9.460 1.00 80.00 85 VAL A O 1
ATOM 633 N N . ALA A 1 86 ? 15.659 4.422 -8.863 1.00 78.00 86 ALA A N 1
ATOM 634 C CA . ALA A 1 86 ? 15.693 4.086 -7.440 1.00 78.00 86 ALA A CA 1
ATOM 635 C C . ALA A 1 86 ? 15.516 2.580 -7.198 1.00 78.00 86 ALA A C 1
ATOM 637 O O . ALA A 1 86 ? 16.301 1.968 -6.477 1.00 78.00 86 ALA A O 1
ATOM 638 N N . ARG A 1 87 ? 14.546 1.936 -7.855 1.00 76.06 87 ARG A N 1
ATOM 639 C CA . ARG A 1 87 ? 14.353 0.484 -7.768 1.00 76.06 87 ARG A CA 1
ATOM 640 C C . ARG A 1 87 ? 15.541 -0.291 -8.299 1.00 76.06 87 ARG A C 1
ATOM 642 O O . ARG A 1 87 ? 15.877 -1.306 -7.716 1.00 76.06 87 ARG A O 1
ATOM 649 N N . THR A 1 88 ? 16.160 0.143 -9.394 1.00 74.06 88 THR A N 1
ATOM 650 C CA . THR A 1 88 ? 17.330 -0.562 -9.938 1.00 74.06 88 THR A CA 1
ATOM 651 C C . THR A 1 88 ? 18.470 -0.555 -8.924 1.00 74.06 88 THR A C 1
ATOM 653 O O . THR A 1 88 ? 19.084 -1.592 -8.691 1.00 74.06 88 THR A O 1
ATOM 656 N N . ALA A 1 89 ? 18.700 0.578 -8.255 1.00 69.62 89 ALA A N 1
ATOM 657 C CA . ALA A 1 89 ? 19.677 0.667 -7.176 1.00 69.62 89 ALA A CA 1
ATOM 658 C C . ALA A 1 89 ? 19.305 -0.227 -5.977 1.00 69.62 89 ALA A C 1
ATOM 660 O O . ALA A 1 89 ? 20.154 -0.947 -5.454 1.00 69.62 89 ALA A O 1
ATOM 661 N N . ASN A 1 90 ? 18.031 -0.236 -5.575 1.00 67.56 90 ASN A N 1
ATOM 662 C CA . ASN A 1 90 ? 17.566 -1.014 -4.426 1.00 67.56 90 ASN A CA 1
ATOM 663 C C . ASN A 1 90 ? 17.419 -2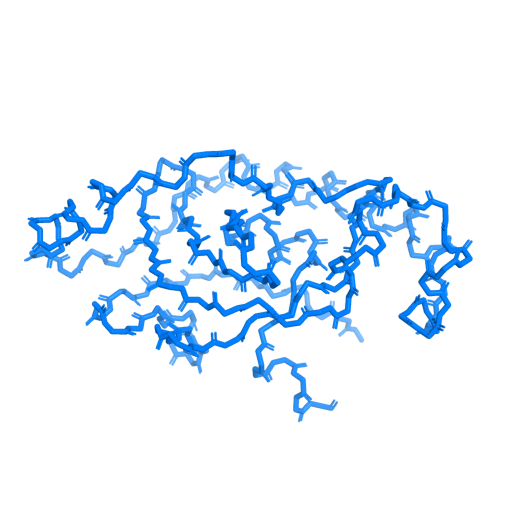.516 -4.711 1.00 67.56 90 ASN A C 1
ATOM 665 O O . ASN A 1 90 ? 17.656 -3.310 -3.818 1.00 67.56 90 ASN A O 1
ATOM 669 N N . ALA A 1 91 ? 17.106 -2.951 -5.932 1.00 65.06 91 ALA A N 1
ATOM 670 C CA . ALA A 1 91 ? 17.032 -4.370 -6.300 1.00 65.06 91 ALA A CA 1
ATOM 671 C C . ALA A 1 91 ? 18.407 -5.054 -6.239 1.00 65.06 91 ALA A C 1
ATOM 673 O O . ALA A 1 91 ? 18.501 -6.243 -5.959 1.00 65.06 91 ALA A O 1
ATOM 674 N N . VAL A 1 92 ? 19.488 -4.296 -6.453 1.00 60.81 92 VAL A N 1
ATOM 675 C CA . VAL A 1 92 ? 20.855 -4.773 -6.192 1.00 60.81 92 VAL A CA 1
ATOM 676 C C . VAL A 1 92 ? 21.087 -4.980 -4.690 1.00 60.81 92 VAL A C 1
ATOM 678 O O . VAL A 1 92 ? 21.843 -5.866 -4.299 1.00 60.81 92 VAL A O 1
ATOM 681 N N . GLN A 1 93 ? 20.424 -4.191 -3.841 1.00 62.72 93 GLN A N 1
ATOM 682 C CA . GLN A 1 93 ? 20.508 -4.295 -2.384 1.00 62.72 93 GLN A CA 1
ATOM 683 C C . GLN A 1 93 ? 19.561 -5.364 -1.802 1.00 62.72 93 GLN A C 1
ATOM 685 O O . GLN A 1 93 ? 19.915 -6.041 -0.837 1.00 62.72 93 GLN A O 1
ATOM 690 N N . TYR A 1 94 ? 18.369 -5.524 -2.376 1.00 67.81 94 TYR A N 1
ATOM 691 C CA . TYR A 1 94 ? 17.306 -6.425 -1.939 1.00 67.81 94 TYR A CA 1
ATOM 692 C C . TYR A 1 94 ? 17.263 -7.630 -2.880 1.00 67.81 94 TYR A C 1
ATOM 694 O O . TYR A 1 94 ? 16.627 -7.597 -3.930 1.00 67.81 94 TYR A O 1
ATOM 702 N N . GLY A 1 95 ? 17.981 -8.694 -2.517 1.00 66.81 95 GLY A N 1
ATOM 703 C CA . GLY A 1 95 ? 17.939 -9.962 -3.247 1.00 66.81 95 GLY A CA 1
ATOM 704 C C . GLY A 1 95 ? 16.542 -10.602 -3.269 1.00 66.81 95 GLY A C 1
ATOM 705 O O . GLY A 1 95 ? 15.602 -10.121 -2.640 1.00 66.81 95 GLY A O 1
ATOM 706 N N . VAL A 1 96 ? 16.412 -11.726 -3.976 1.00 66.50 96 VAL A N 1
ATOM 707 C CA . VAL A 1 96 ? 15.128 -12.431 -4.180 1.00 66.50 96 VAL A CA 1
ATOM 708 C C . VAL A 1 96 ? 14.434 -12.876 -2.881 1.00 66.50 96 VAL A C 1
ATOM 710 O O . VAL A 1 96 ? 13.209 -12.915 -2.842 1.00 66.50 96 VAL A O 1
ATOM 713 N N . ASP A 1 97 ? 15.192 -13.080 -1.801 1.00 73.25 97 ASP A N 1
ATOM 714 C CA . ASP A 1 97 ? 14.689 -13.530 -0.491 1.00 73.25 97 ASP A CA 1
ATOM 715 C C . ASP A 1 97 ? 14.431 -12.367 0.490 1.00 73.25 97 ASP A C 1
ATOM 717 O O . ASP A 1 97 ? 14.413 -12.542 1.711 1.00 73.25 97 ASP A O 1
ATOM 721 N N . ALA A 1 98 ? 14.296 -11.133 -0.008 1.00 77.12 98 ALA A N 1
ATOM 722 C CA . ALA A 1 98 ? 14.212 -9.941 0.839 1.00 77.12 98 ALA A CA 1
ATOM 723 C C . ALA A 1 98 ? 13.035 -9.973 1.835 1.00 77.12 98 ALA A C 1
ATOM 725 O O . ALA A 1 98 ? 13.175 -9.466 2.949 1.00 77.12 98 ALA A O 1
ATOM 726 N N . LEU A 1 99 ? 11.906 -10.604 1.483 1.00 79.62 99 LEU A N 1
ATOM 727 C CA . LEU A 1 99 ? 10.794 -10.794 2.424 1.00 79.62 99 LEU A CA 1
ATOM 728 C C . LEU A 1 99 ? 11.118 -11.803 3.540 1.00 79.62 99 LEU A C 1
ATOM 730 O O . LEU A 1 99 ? 10.718 -11.591 4.684 1.00 79.62 99 LEU A O 1
ATOM 734 N N . ASP A 1 100 ? 11.894 -12.847 3.255 1.00 80.44 100 ASP A N 1
ATOM 735 C CA . ASP A 1 100 ? 12.291 -13.841 4.262 1.00 80.44 100 ASP A CA 1
ATOM 736 C C . ASP A 1 100 ? 13.300 -13.261 5.261 1.00 80.44 100 ASP A C 1
ATOM 738 O O . ASP A 1 100 ? 13.393 -13.696 6.411 1.00 80.44 100 ASP A O 1
ATOM 742 N N . LYS A 1 101 ? 14.030 -12.223 4.839 1.00 83.88 101 LYS A N 1
ATOM 743 C CA . LYS A 1 101 ? 15.081 -11.559 5.618 1.00 83.88 101 LYS A CA 1
ATOM 744 C C . LYS A 1 101 ? 14.757 -10.109 5.974 1.00 83.88 101 LYS A C 1
ATOM 746 O O . LYS A 1 101 ? 15.671 -9.316 6.194 1.00 83.88 101 LYS A O 1
ATOM 751 N N . ILE A 1 102 ? 13.475 -9.748 6.118 1.00 84.94 102 ILE A N 1
ATOM 752 C CA . ILE A 1 102 ? 13.040 -8.370 6.452 1.00 84.94 102 ILE A CA 1
ATOM 753 C C . ILE A 1 102 ? 13.806 -7.785 7.650 1.00 84.94 102 ILE A C 1
ATOM 755 O O . ILE A 1 102 ? 14.131 -6.596 7.670 1.00 84.94 102 ILE A O 1
ATOM 759 N N . GLN A 1 103 ? 14.127 -8.605 8.656 1.00 85.19 103 GLN A N 1
ATOM 760 C CA . GLN A 1 103 ? 14.846 -8.149 9.850 1.00 85.19 103 GLN A CA 1
ATOM 761 C C . GLN A 1 103 ? 16.298 -7.738 9.577 1.00 85.19 103 GLN A C 1
ATOM 763 O O . GLN A 1 103 ? 16.825 -6.890 10.298 1.00 85.19 103 GLN A O 1
ATOM 768 N N . GLU A 1 104 ? 16.915 -8.259 8.522 1.00 85.06 104 GLU A N 1
ATOM 769 C CA . GLU A 1 104 ? 18.294 -7.966 8.119 1.00 85.06 104 GLU A CA 1
ATOM 770 C C . GLU A 1 104 ? 18.373 -6.784 7.146 1.00 85.06 104 GLU A C 1
ATOM 772 O O . GLU A 1 104 ? 19.430 -6.172 6.999 1.00 85.06 104 GLU A O 1
ATOM 777 N N . LEU 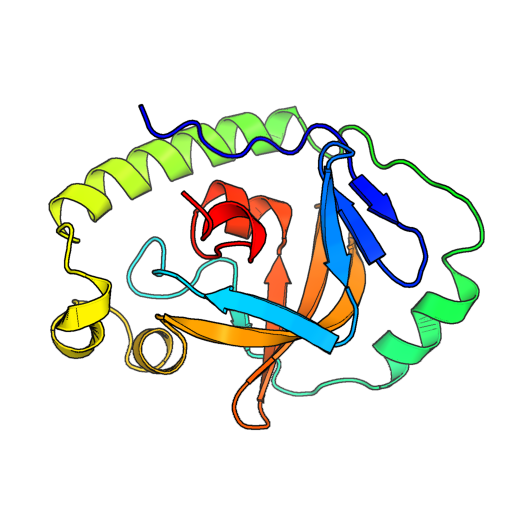A 1 105 ? 17.249 -6.404 6.527 1.00 85.06 105 LEU A N 1
ATOM 778 C CA . LEU A 1 105 ? 17.220 -5.304 5.570 1.00 85.06 105 LEU A CA 1
ATOM 779 C C . LEU A 1 105 ? 17.588 -3.957 6.228 1.00 85.06 105 LEU A C 1
ATOM 781 O O . LEU A 1 105 ? 17.156 -3.678 7.358 1.00 85.06 105 LEU A O 1
ATOM 785 N N . PRO A 1 106 ? 18.320 -3.074 5.520 1.00 87.06 106 PRO A N 1
ATOM 786 C CA . PRO A 1 106 ? 18.692 -1.732 5.977 1.00 87.06 106 PRO A CA 1
ATOM 787 C C . PRO A 1 106 ? 17.524 -0.725 5.897 1.00 87.06 106 PRO A C 1
ATOM 789 O O . PRO A 1 106 ? 17.693 0.425 5.492 1.00 87.06 106 PRO A O 1
ATOM 792 N N . ILE A 1 107 ? 16.329 -1.153 6.303 1.00 88.81 107 ILE A N 1
ATOM 793 C CA . ILE A 1 107 ? 15.099 -0.355 6.321 1.00 88.81 107 ILE A CA 1
ATOM 794 C C . ILE A 1 107 ? 14.716 0.019 7.758 1.00 88.81 107 ILE A C 1
ATOM 796 O O . ILE A 1 107 ? 15.172 -0.584 8.739 1.00 88.81 107 ILE A O 1
ATOM 800 N N . SER A 1 108 ? 13.868 1.030 7.896 1.00 91.50 108 SER A N 1
ATOM 801 C CA . SER A 1 108 ? 13.436 1.584 9.170 1.00 91.50 108 SER A CA 1
ATOM 802 C C . SER A 1 108 ? 12.703 0.534 10.011 1.00 91.50 108 SER A C 1
ATOM 804 O O . SER A 1 108 ? 12.023 -0.364 9.509 1.00 91.50 108 SER A O 1
ATOM 806 N N . LYS A 1 109 ? 12.776 0.668 11.341 1.00 91.00 109 LYS A N 1
ATOM 807 C CA . LYS A 1 109 ? 12.023 -0.204 12.263 1.00 91.00 109 LYS A CA 1
ATOM 808 C C . LYS A 1 109 ? 10.510 -0.131 12.044 1.00 91.00 109 LYS A C 1
ATOM 810 O O . LYS A 1 109 ? 9.805 -1.039 12.468 1.00 91.00 109 LYS A O 1
ATOM 815 N N . ASN A 1 110 ? 10.005 0.955 11.461 1.00 89.44 110 ASN A N 1
ATOM 816 C CA . ASN A 1 110 ? 8.587 1.088 11.147 1.00 89.44 110 ASN A CA 1
ATOM 817 C C . ASN A 1 110 ? 8.254 0.365 9.845 1.00 89.44 110 ASN A C 1
ATOM 819 O O . ASN A 1 110 ? 7.285 -0.389 9.833 1.00 89.44 110 ASN A O 1
ATOM 823 N N . ALA A 1 111 ? 9.096 0.501 8.819 1.00 91.00 111 ALA A N 1
ATOM 824 C CA . ALA A 1 111 ? 8.959 -0.239 7.573 1.00 91.00 111 ALA A CA 1
ATOM 825 C C . ALA A 1 111 ? 8.966 -1.756 7.822 1.00 91.00 111 ALA A C 1
ATOM 827 O O . ALA A 1 111 ? 8.059 -2.451 7.374 1.00 91.00 111 ALA A O 1
ATOM 828 N N . LYS A 1 112 ? 9.886 -2.263 8.660 1.00 92.31 112 LYS A N 1
ATOM 829 C CA . LYS A 1 112 ? 9.946 -3.695 9.034 1.00 92.31 112 LYS A CA 1
ATOM 830 C C . LYS A 1 112 ? 8.659 -4.246 9.646 1.00 92.31 112 LYS A C 1
ATOM 832 O O . LYS A 1 112 ? 8.429 -5.445 9.577 1.00 92.31 112 LYS A O 1
ATOM 837 N N . LYS A 1 113 ? 7.844 -3.404 10.289 1.00 91.88 113 LYS A N 1
ATOM 838 C CA . LYS A 1 113 ? 6.601 -3.852 10.940 1.00 91.88 113 LYS A CA 1
ATOM 839 C C . LYS A 1 113 ? 5.481 -4.125 9.951 1.00 91.88 113 LYS A C 1
ATOM 841 O O . LYS A 1 113 ? 4.576 -4.871 10.299 1.00 91.88 113 LYS A O 1
ATOM 846 N N . ILE A 1 114 ? 5.507 -3.471 8.793 1.00 93.69 114 ILE A N 1
ATOM 847 C CA . ILE A 1 114 ? 4.436 -3.566 7.798 1.00 93.69 114 ILE A CA 1
ATOM 848 C C . ILE A 1 114 ? 4.898 -4.215 6.492 1.00 93.69 114 ILE A C 1
ATOM 850 O O . ILE A 1 114 ? 4.057 -4.704 5.755 1.00 93.69 114 ILE A O 1
ATOM 854 N N . ALA A 1 115 ? 6.203 -4.285 6.217 1.00 92.56 115 ALA A N 1
ATOM 855 C CA . ALA A 1 115 ? 6.730 -5.039 5.084 1.00 92.56 115 ALA A CA 1
ATOM 856 C C . ALA A 1 115 ? 6.289 -6.515 5.154 1.00 92.56 115 ALA A C 1
ATOM 858 O O . ALA A 1 115 ? 6.312 -7.141 6.217 1.00 92.56 115 ALA A O 1
ATOM 859 N N . GLY A 1 116 ? 5.840 -7.046 4.020 1.00 90.75 116 GLY A N 1
ATOM 860 C CA . GLY A 1 116 ? 5.227 -8.366 3.872 1.00 90.75 116 GLY A CA 1
ATOM 861 C C . GLY A 1 116 ? 3.808 -8.514 4.440 1.00 90.75 116 GLY A C 1
ATOM 862 O O . GLY A 1 116 ? 3.195 -9.561 4.230 1.00 90.75 116 GLY A O 1
ATOM 863 N N . GLN A 1 117 ? 3.267 -7.517 5.150 1.00 94.50 117 GLN A N 1
ATOM 864 C CA . GLN A 1 117 ? 1.975 -7.625 5.835 1.00 94.50 117 GLN A CA 1
ATOM 865 C C . GLN A 1 117 ? 0.799 -7.267 4.926 1.00 94.50 117 GLN A C 1
ATOM 867 O O . GLN A 1 117 ? 0.920 -6.453 4.012 1.00 94.50 117 GLN A O 1
ATOM 872 N N . ASN A 1 118 ? -0.365 -7.836 5.236 1.00 94.88 118 ASN A N 1
ATOM 873 C CA . ASN A 1 118 ? -1.628 -7.515 4.580 1.00 94.88 118 ASN A CA 1
ATOM 874 C C . ASN A 1 118 ? -2.345 -6.396 5.338 1.00 94.88 118 ASN A C 1
ATOM 876 O O . ASN A 1 118 ? -2.618 -6.523 6.533 1.00 94.88 118 ASN A O 1
ATOM 880 N N . LEU A 1 119 ? -2.644 -5.307 4.635 1.00 95.94 119 LEU A N 1
ATOM 881 C CA . LEU A 1 119 ? -3.435 -4.196 5.137 1.00 95.94 119 LEU A CA 1
ATOM 882 C C . LEU A 1 119 ? -4.869 -4.335 4.625 1.00 95.94 119 LEU A C 1
ATOM 884 O O . LEU A 1 119 ? -5.094 -4.455 3.420 1.00 95.94 119 LEU A O 1
ATOM 888 N N . GLU A 1 120 ? -5.826 -4.283 5.546 1.00 95.06 120 GLU A N 1
ATOM 889 C CA . GLU A 1 120 ? -7.253 -4.338 5.238 1.00 95.06 120 GLU A CA 1
ATOM 890 C C . GLU A 1 120 ? -7.702 -2.995 4.657 1.00 95.06 120 GLU A C 1
ATOM 892 O O . GLU A 1 120 ? -7.469 -1.949 5.267 1.00 95.06 120 GLU A O 1
ATOM 897 N N . VAL A 1 121 ? -8.351 -3.006 3.496 1.00 94.19 121 VAL A N 1
ATOM 898 C CA . VAL A 1 121 ? -8.922 -1.816 2.859 1.00 94.19 121 VAL A CA 1
ATOM 899 C C . VAL A 1 121 ? -10.223 -1.457 3.559 1.00 94.19 121 VAL A C 1
ATOM 901 O O . VAL A 1 121 ? -11.182 -2.216 3.532 1.00 94.19 121 VAL A O 1
ATOM 904 N N . ILE A 1 122 ? -10.282 -0.281 4.174 1.00 92.00 122 ILE A N 1
ATOM 905 C CA . ILE A 1 122 ? -11.494 0.213 4.834 1.00 92.00 122 ILE A CA 1
ATOM 906 C C . ILE A 1 122 ? -12.357 1.003 3.842 1.00 92.00 122 ILE A C 1
ATOM 908 O O . ILE A 1 122 ? -13.578 0.865 3.815 1.00 92.00 122 ILE A O 1
ATOM 912 N N . ASP A 1 123 ? -11.715 1.866 3.055 1.00 89.62 123 ASP A N 1
ATOM 913 C CA . ASP A 1 123 ? -12.340 2.896 2.221 1.00 89.62 123 ASP A CA 1
ATOM 914 C C . ASP A 1 123 ? -11.293 3.485 1.252 1.00 89.62 123 ASP A C 1
ATOM 916 O O . ASP A 1 123 ? -10.095 3.231 1.399 1.00 89.62 123 ASP A O 1
ATOM 920 N N . TRP A 1 124 ? -11.724 4.284 0.276 1.00 89.06 124 TRP A N 1
ATOM 921 C CA . TRP A 1 124 ? -10.848 5.144 -0.515 1.00 89.06 124 TRP A CA 1
ATOM 922 C C . TRP A 1 124 ? -11.463 6.519 -0.767 1.00 89.06 124 TRP A C 1
ATOM 924 O O . TRP A 1 124 ? -12.677 6.713 -0.738 1.00 89.06 124 TRP A O 1
ATOM 934 N N . GLN A 1 125 ? -10.591 7.462 -1.107 1.00 85.25 125 GLN A N 1
ATOM 935 C CA . GLN A 1 125 ? -10.956 8.796 -1.565 1.00 85.25 125 GLN A CA 1
ATOM 936 C C . GLN A 1 125 ? -10.137 9.172 -2.801 1.00 85.25 125 GLN A C 1
ATOM 938 O O . GLN A 1 125 ? -8.992 8.742 -2.940 1.00 85.25 125 GLN A O 1
ATOM 943 N N . ILE A 1 126 ? -10.703 10.010 -3.664 1.00 81.50 126 ILE A N 1
ATOM 944 C CA . ILE A 1 126 ? -9.982 10.614 -4.786 1.00 81.50 126 ILE A CA 1
ATOM 945 C C . ILE A 1 126 ? -9.321 11.932 -4.346 1.00 81.50 126 ILE A C 1
ATOM 947 O O . ILE A 1 126 ? -9.922 12.728 -3.622 1.00 81.50 126 ILE A O 1
ATOM 951 N N . SER A 1 127 ? -8.077 12.147 -4.760 1.00 75.31 127 SER A N 1
ATOM 952 C CA . SER A 1 127 ? -7.315 13.394 -4.653 1.00 75.31 127 SER A CA 1
ATOM 953 C C . SER A 1 127 ? -6.912 13.887 -6.049 1.00 75.31 127 SER A C 1
ATOM 955 O O . SER A 1 127 ? -7.207 13.240 -7.053 1.00 75.31 127 SER A O 1
ATOM 957 N N . GLU A 1 128 ? -6.235 15.037 -6.123 1.00 71.81 128 GLU A N 1
ATOM 958 C CA . GLU A 1 128 ? -5.694 15.569 -7.385 1.00 71.81 128 GLU A CA 1
ATOM 959 C C . GLU A 1 128 ? -4.691 14.606 -8.049 1.00 71.81 128 GLU A C 1
ATOM 961 O O . GLU A 1 128 ? -4.638 14.525 -9.275 1.00 71.81 128 GLU A O 1
ATOM 966 N N . ASP A 1 129 ? -3.956 13.839 -7.238 1.00 71.50 129 ASP A N 1
ATOM 967 C CA . ASP A 1 129 ? -2.897 12.926 -7.687 1.00 71.50 129 ASP A CA 1
ATOM 968 C C . ASP A 1 129 ? -3.385 11.486 -7.932 1.00 71.50 129 ASP A C 1
ATOM 970 O O . ASP A 1 129 ? -2.690 10.692 -8.563 1.00 71.50 129 ASP A O 1
ATOM 974 N N . GLY A 1 130 ? -4.590 11.127 -7.473 1.00 79.62 130 GLY A N 1
ATOM 975 C CA . GLY A 1 130 ? -5.116 9.778 -7.663 1.00 79.62 130 GLY A CA 1
ATOM 976 C C . GLY A 1 130 ? -6.005 9.266 -6.538 1.00 79.62 130 GLY A C 1
ATOM 977 O O . GLY A 1 130 ? -6.663 10.029 -5.839 1.00 79.62 130 GLY A O 1
ATOM 978 N N . TYR A 1 131 ? -6.063 7.944 -6.378 1.00 86.88 131 TYR A N 1
ATOM 979 C CA . TYR A 1 131 ? -6.834 7.311 -5.312 1.00 86.88 131 TYR A CA 1
ATOM 980 C C . TYR A 1 131 ? -5.954 7.096 -4.085 1.00 86.88 131 TYR A C 1
ATOM 982 O O . TYR A 1 131 ? -4.857 6.547 -4.162 1.00 86.88 131 TYR A O 1
ATOM 990 N N . ILE A 1 132 ? -6.472 7.482 -2.926 1.00 91.06 132 ILE A N 1
ATOM 991 C CA . ILE A 1 132 ? -5.856 7.226 -1.629 1.00 91.06 132 ILE A CA 1
ATOM 992 C C . ILE A 1 132 ? -6.694 6.169 -0.922 1.00 91.06 132 ILE A C 1
ATOM 994 O O . ILE A 1 132 ? -7.848 6.421 -0.570 1.00 91.06 132 ILE A O 1
ATOM 998 N N . LEU A 1 133 ? -6.105 4.999 -0.685 1.00 93.12 133 LEU A N 1
ATOM 999 C CA . LEU A 1 133 ? -6.742 3.923 0.063 1.00 93.12 133 LEU A CA 1
ATOM 1000 C C . LEU A 1 133 ? -6.526 4.130 1.556 1.00 93.12 133 LEU A C 1
ATOM 1002 O O . LEU A 1 133 ? -5.394 4.225 2.035 1.00 93.12 133 LEU A O 1
ATOM 1006 N N . ASN A 1 134 ? -7.620 4.150 2.301 1.00 93.19 134 ASN A N 1
ATOM 1007 C CA . ASN A 1 134 ? -7.621 4.128 3.749 1.00 93.19 134 ASN A CA 1
ATOM 1008 C C . ASN A 1 134 ? -7.596 2.667 4.203 1.00 93.19 134 ASN A C 1
ATOM 1010 O O . ASN A 1 134 ? -8.546 1.920 3.977 1.00 93.19 134 ASN A O 1
ATOM 1014 N N . THR A 1 135 ? -6.508 2.256 4.846 1.00 94.75 135 THR A N 1
ATOM 1015 C CA . THR A 1 135 ? -6.268 0.864 5.232 1.00 94.75 135 THR A CA 1
ATOM 1016 C C . THR A 1 135 ? -5.954 0.715 6.715 1.00 94.75 135 THR A C 1
ATOM 1018 O O . THR A 1 135 ? -5.668 1.696 7.411 1.00 94.75 135 THR A O 1
ATOM 1021 N N . LYS A 1 136 ? -6.002 -0.520 7.217 1.00 94.56 136 LYS A N 1
ATOM 1022 C CA . LYS A 1 136 ? -5.747 -0.842 8.618 1.00 94.56 136 LYS A CA 1
ATOM 1023 C C . LYS A 1 136 ? -4.862 -2.075 8.766 1.00 94.56 136 LYS A C 1
ATOM 1025 O O . LYS A 1 136 ? -5.057 -3.085 8.103 1.00 94.56 136 LYS A O 1
ATOM 1030 N N . PHE A 1 137 ? -3.925 -1.998 9.706 1.00 94.38 137 PHE A N 1
ATOM 1031 C CA . PHE A 1 137 ? -3.102 -3.119 10.154 1.00 94.38 137 PHE A CA 1
ATOM 1032 C C . PHE A 1 137 ? -2.782 -2.956 11.643 1.00 94.38 137 PHE A C 1
ATOM 1034 O O . PHE A 1 137 ? -2.448 -1.858 12.087 1.00 94.38 137 PHE A O 1
ATOM 1041 N N . ASP A 1 138 ? -2.929 -4.025 12.431 1.00 91.50 138 ASP A N 1
ATOM 1042 C CA . ASP A 1 138 ? -2.674 -4.040 13.884 1.00 91.50 138 ASP A CA 1
ATOM 1043 C C . ASP A 1 138 ? -3.247 -2.813 14.634 1.00 91.50 138 ASP A C 1
ATOM 1045 O O . ASP A 1 138 ? -2.557 -2.066 15.331 1.00 91.50 138 ASP A O 1
ATOM 1049 N N . LYS A 1 139 ? -4.546 -2.547 14.419 1.00 87.81 139 LYS A N 1
ATOM 1050 C CA . LYS A 1 139 ? -5.304 -1.413 15.002 1.00 87.81 139 LYS A CA 1
ATOM 1051 C C . LYS A 1 139 ? -4.795 -0.014 14.618 1.00 87.81 139 LYS A C 1
ATOM 1053 O O . LYS A 1 139 ? -5.347 0.975 15.098 1.00 87.81 139 LYS A O 1
ATOM 1058 N N . LYS A 1 140 ? -3.794 0.089 13.746 1.00 91.19 140 LYS A N 1
ATOM 1059 C CA . LYS A 1 140 ? -3.292 1.344 13.186 1.00 91.19 140 LYS A CA 1
ATOM 1060 C C . LYS A 1 140 ? -3.840 1.540 11.787 1.00 91.19 140 LYS A C 1
ATOM 1062 O O . LYS A 1 140 ? -4.026 0.579 11.048 1.00 91.19 140 LYS A O 1
ATOM 1067 N N . ASN A 1 141 ? -4.083 2.797 11.442 1.00 92.75 141 ASN A N 1
ATOM 1068 C CA . ASN A 1 141 ? -4.579 3.168 10.127 1.00 92.75 141 ASN A CA 1
ATOM 1069 C C . ASN A 1 141 ? -3.434 3.705 9.273 1.00 92.75 141 ASN A C 1
ATOM 1071 O O . ASN A 1 141 ? -2.547 4.401 9.779 1.00 92.75 141 ASN A O 1
ATOM 1075 N N . TYR A 1 142 ? -3.487 3.400 7.987 1.00 94.44 142 TYR A N 1
ATOM 1076 C CA . TYR A 1 142 ? -2.500 3.786 6.994 1.00 94.44 142 TYR A CA 1
ATOM 1077 C C . TYR A 1 142 ? -3.208 4.321 5.753 1.00 94.44 142 TYR A C 1
ATOM 1079 O O . TYR A 1 142 ? -4.306 3.887 5.418 1.00 94.44 142 TYR A O 1
ATOM 1087 N N . GLN A 1 143 ? -2.572 5.266 5.075 1.00 94.31 143 GLN A N 1
ATOM 1088 C CA . GLN A 1 143 ? -2.977 5.731 3.758 1.00 94.31 143 GLN A CA 1
ATOM 1089 C C . GLN A 1 143 ? -2.003 5.201 2.721 1.00 94.31 143 GLN A C 1
ATOM 1091 O O . GLN A 1 143 ? -0.792 5.345 2.891 1.00 94.31 143 GLN A O 1
ATOM 1096 N N . ILE A 1 144 ? -2.545 4.587 1.676 1.00 94.56 144 ILE A N 1
ATOM 1097 C CA . ILE A 1 144 ? -1.788 4.113 0.522 1.00 94.56 144 ILE A CA 1
ATOM 1098 C C . ILE A 1 144 ? -2.153 5.006 -0.660 1.00 94.56 144 ILE A C 1
ATOM 1100 O O . ILE A 1 144 ? -3.318 5.054 -1.049 1.00 94.56 144 ILE A O 1
ATOM 1104 N N . TYR A 1 145 ? -1.172 5.707 -1.219 1.00 91.69 145 TYR A N 1
ATOM 1105 C CA . TYR A 1 145 ? -1.328 6.463 -2.464 1.00 91.69 145 TYR A CA 1
ATOM 1106 C C . TYR A 1 145 ? -1.242 5.461 -3.617 1.00 91.69 145 TYR A C 1
ATOM 1108 O O . TYR A 1 145 ? -0.160 4.962 -3.910 1.00 91.69 145 TYR A O 1
ATOM 1116 N N . LEU A 1 146 ? -2.392 5.038 -4.153 1.00 90.44 146 LEU A N 1
ATOM 1117 C CA . LEU A 1 146 ? -2.528 3.784 -4.900 1.00 90.44 146 LEU A CA 1
ATOM 1118 C C . LEU A 1 146 ? -1.626 3.735 -6.135 1.00 90.44 146 LEU A C 1
ATOM 1120 O O . LEU A 1 146 ? -0.847 2.794 -6.291 1.00 90.44 146 LEU A O 1
ATOM 1124 N N . GLN A 1 147 ? -1.737 4.737 -7.006 1.00 86.56 147 GLN A N 1
ATOM 1125 C CA . GLN A 1 147 ? -0.997 4.786 -8.262 1.00 86.56 147 GLN A CA 1
ATOM 1126 C C . GLN A 1 147 ? 0.510 4.795 -8.015 1.00 86.56 147 GLN A C 1
ATOM 1128 O O . GLN A 1 147 ? 1.244 4.000 -8.602 1.00 86.56 147 GLN A O 1
ATOM 1133 N N . GLU A 1 148 ? 0.974 5.656 -7.117 1.00 86.69 148 GLU A N 1
ATOM 1134 C CA . GLU A 1 148 ? 2.385 5.818 -6.809 1.00 86.69 148 GLU A CA 1
ATOM 1135 C C . GLU A 1 148 ? 2.945 4.612 -6.061 1.00 86.69 148 GLU A C 1
ATOM 1137 O O . GLU A 1 148 ? 4.057 4.186 -6.356 1.00 86.69 148 GLU A O 1
ATOM 1142 N N . ALA A 1 149 ? 2.180 4.006 -5.150 1.00 90.62 149 ALA A N 1
ATOM 1143 C CA . ALA A 1 149 ? 2.596 2.808 -4.430 1.00 90.62 149 ALA A CA 1
ATOM 1144 C C . ALA A 1 149 ? 2.725 1.593 -5.362 1.00 90.62 149 ALA A C 1
ATOM 1146 O O . ALA A 1 149 ? 3.673 0.820 -5.214 1.00 90.62 149 ALA A O 1
ATOM 1147 N N . LEU A 1 150 ? 1.835 1.435 -6.351 1.00 88.19 150 LEU A N 1
ATOM 1148 C CA . LEU A 1 150 ? 1.961 0.406 -7.396 1.00 88.19 150 LEU A CA 1
ATOM 1149 C C . LEU A 1 150 ? 3.153 0.686 -8.310 1.00 88.19 150 LEU A C 1
ATOM 1151 O O . LEU A 1 150 ? 3.982 -0.195 -8.562 1.00 88.19 150 LEU A O 1
ATOM 1155 N N . LEU A 1 151 ? 3.292 1.940 -8.744 1.00 84.62 151 LEU A N 1
ATOM 1156 C CA . LEU A 1 151 ? 4.406 2.381 -9.574 1.00 84.62 151 LEU A CA 1
ATOM 1157 C C . LEU A 1 151 ? 5.748 2.169 -8.863 1.00 84.62 151 LEU A C 1
ATOM 1159 O O . LEU A 1 151 ? 6.696 1.691 -9.489 1.00 84.62 151 LEU A O 1
ATOM 1163 N N . ALA A 1 152 ? 5.816 2.443 -7.559 1.00 86.25 152 ALA A N 1
ATOM 1164 C CA . ALA A 1 152 ? 6.961 2.227 -6.676 1.00 86.25 152 ALA A CA 1
ATOM 1165 C C . ALA A 1 152 ? 7.137 0.771 -6.239 1.00 86.25 152 ALA A C 1
ATOM 1167 O O . ALA A 1 152 ? 8.247 0.386 -5.885 1.00 86.25 152 ALA A O 1
ATOM 1168 N N . GLY A 1 153 ? 6.098 -0.060 -6.361 1.00 87.38 153 GLY A N 1
ATOM 1169 C CA . GLY A 1 153 ? 6.141 -1.484 -6.008 1.00 87.38 153 GLY A CA 1
ATOM 1170 C C . GLY A 1 153 ? 6.177 -1.700 -4.511 1.00 87.38 153 GLY A C 1
ATOM 1171 O O . GLY A 1 153 ? 6.611 -2.748 -4.043 1.00 87.38 153 GLY A O 1
ATOM 1172 N N . GLU A 1 154 ? 5.730 -0.689 -3.777 1.00 91.50 154 GLU A N 1
ATOM 1173 C CA . GLU A 1 154 ? 5.586 -0.735 -2.336 1.00 91.50 154 GLU A CA 1
ATOM 1174 C C . GLU A 1 154 ? 4.400 -1.598 -1.920 1.00 91.50 154 GLU A C 1
ATOM 1176 O O . GLU A 1 154 ? 4.348 -2.061 -0.781 1.00 91.50 154 GLU A O 1
ATOM 1181 N N . ILE A 1 155 ? 3.475 -1.859 -2.846 1.00 92.81 155 ILE A N 1
ATOM 1182 C CA . ILE A 1 155 ? 2.340 -2.749 -2.639 1.00 92.81 155 ILE A CA 1
ATOM 1183 C C . ILE A 1 155 ? 2.231 -3.812 -3.729 1.00 92.81 155 ILE A C 1
ATOM 1185 O O . ILE A 1 155 ? 2.660 -3.607 -4.865 1.00 92.81 155 ILE A O 1
ATOM 1189 N N . LYS A 1 156 ? 1.607 -4.934 -3.369 1.00 90.25 156 LYS A N 1
ATOM 1190 C CA . LYS A 1 156 ? 1.114 -5.957 -4.292 1.00 90.25 156 LYS A CA 1
ATOM 1191 C C . LYS A 1 156 ? -0.385 -6.129 -4.105 1.00 90.25 156 LYS A C 1
ATOM 1193 O O . LYS A 1 156 ? -0.882 -6.202 -2.976 1.00 90.25 156 LYS A O 1
ATOM 1198 N N . LEU A 1 157 ? -1.098 -6.203 -5.220 1.00 88.38 157 LEU A N 1
ATOM 1199 C CA . LEU A 1 157 ? -2.520 -6.521 -5.227 1.00 88.38 157 LEU A CA 1
ATOM 1200 C C . LEU A 1 157 ? -2.678 -8.041 -5.219 1.00 88.38 157 LEU A C 1
ATOM 1202 O O . LEU A 1 157 ? -1.855 -8.763 -5.774 1.00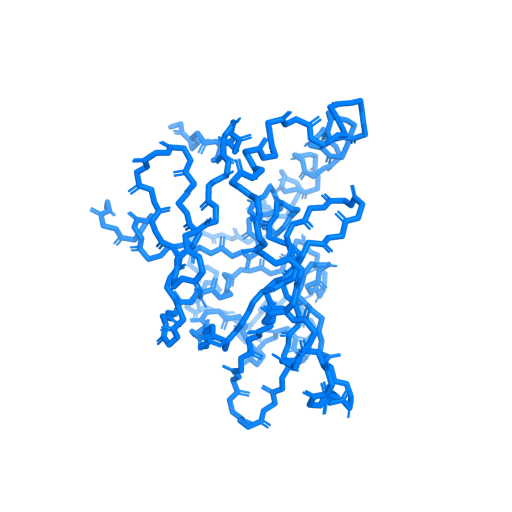 88.38 157 LEU A O 1
ATOM 1206 N N . LYS A 1 158 ? -3.740 -8.547 -4.592 1.00 72.06 158 LYS A N 1
ATOM 1207 C CA . LYS A 1 158 ? -3.951 -9.992 -4.406 1.00 72.06 158 LYS A CA 1
ATOM 1208 C C . LYS A 1 158 ? -3.995 -10.780 -5.729 1.00 72.06 158 LYS A C 1
ATOM 1210 O O . LYS A 1 158 ? -3.627 -11.949 -5.741 1.00 72.06 158 LYS A O 1
ATOM 1215 N N . ASN A 1 159 ? -4.385 -10.143 -6.837 1.00 57.34 159 ASN A N 1
ATOM 1216 C CA . ASN A 1 159 ? -4.372 -10.765 -8.165 1.00 57.34 159 ASN A CA 1
ATOM 1217 C C . ASN A 1 159 ? -2.963 -10.900 -8.781 1.00 57.34 159 ASN A C 1
ATOM 1219 O O . ASN A 1 159 ? -2.777 -11.774 -9.616 1.00 57.34 159 ASN A O 1
ATOM 1223 N N . ASP A 1 160 ? -1.971 -10.122 -8.327 1.00 49.53 160 ASP A N 1
ATOM 1224 C CA . ASP A 1 160 ? -0.556 -10.254 -8.734 1.00 49.53 160 ASP A CA 1
ATOM 1225 C C . ASP A 1 160 ? 0.178 -11.381 -7.974 1.00 49.53 160 ASP A C 1
ATOM 1227 O O . ASP A 1 160 ? 1.366 -11.612 -8.185 1.00 49.53 160 ASP A O 1
ATOM 1231 N N . MET A 1 161 ? -0.491 -12.060 -7.033 1.00 47.16 161 MET A N 1
ATOM 1232 C CA . MET A 1 161 ? 0.080 -13.151 -6.226 1.00 47.16 161 MET A CA 1
ATOM 1233 C C . MET A 1 161 ? -0.296 -14.553 -6.735 1.00 47.16 161 MET A C 1
ATOM 1235 O O . MET A 1 161 ? -0.000 -15.538 -6.061 1.00 47.16 161 MET A O 1
ATOM 1239 N N . MET A 1 162 ? -0.999 -14.642 -7.870 1.00 39.69 162 MET A N 1
ATOM 1240 C CA . MET A 1 162 ? -1.456 -15.902 -8.474 1.00 39.69 162 MET A CA 1
ATOM 1241 C C . MET A 1 162 ? -0.629 -16.339 -9.698 1.00 39.69 162 MET A C 1
ATOM 1243 O O . MET A 1 162 ? -1.093 -17.188 -10.458 1.00 39.69 162 MET A O 1
ATOM 1247 N N . GLU A 1 163 ? 0.582 -15.800 -9.870 1.00 35.09 163 GLU A N 1
ATOM 1248 C CA . GLU A 1 163 ? 1.601 -16.347 -10.786 1.00 35.09 163 GLU A CA 1
ATOM 1249 C C . GLU A 1 163 ? 2.678 -17.137 -10.035 1.00 35.09 163 GLU A C 1
ATOM 1251 O O . GLU A 1 163 ? 3.204 -16.618 -9.021 1.00 35.09 163 GLU A O 1
#

Sequence (163 aa):
MNAQFVISSIQDTKTELILNDSISIEKGGNIQAYLPLENDFLFIKPVKKFNAKLLGKVADAVGTGASAVGLGSGNIKILSESIKVARTANAVQYGVDALDKIQELPISKNAKKIAGQNLEVIDWQISEDGYILNTKFDKKNYQIYLQEALLAGEIKLKNDMME

Radius of gyration: 15.76 Å; chains: 1; bounding box: 44×32×33 Å

Organism: Weeksella virosa (strain ATCC 43766 / DSM 16922 / JCM 21250 / CCUG 30538 / CDC 9751 / IAM 14551 / NBRC 16016 / NCTC 11634 / CL345/78) (NCBI:txid865938)

pLDDT: mean 77.24, std 17.14, range [29.38, 95.94]

Foldseek 3Di:
DPDQDAFQKWWCPVQWTQTPNHATDGQQDKKAQAAALPQANPFKFWDPDDDCVVVVVVVPPPPDGDTPGDQPPPVVVVLLVVLVVSNVVCCVVQDPCNQVPLVVRNHDPVRSVRHRHIWGFRDWDADSRGIWTWTDDPNTIIIGRDNSCSSNVSIDGPVNVPD